Protein AF-A0A3D4TC44-F1 (afdb_monomer_lite)

Secondary structure (DSSP, 8-state):
----PPPHHHHHHHT--TTT-SS-----SS--------

Radius of gyration: 10.61 Å; chains: 1; bounding box: 24×22×24 Å

pLDDT: mean 92.17, std 4.67, range [69.62, 96.19]

Foldseek 3Di:
DDDDDDDPVRCCVQANPVPVDVDGDGRHPDDDDDDDDD

Sequence (38 aa):
MKTVQLTTEAFKQDIFDYTQEKEWKYKGTKPAIIDFYA

Structure (mmCIF, N/CA/C/O backbone):
data_AF-A0A3D4TC44-F1
#
_entry.id   AF-A0A3D4TC44-F1
#
loop_
_atom_site.group_PDB
_atom_site.id
_atom_site.type_symbol
_atom_site.label_atom_id
_atom_site.label_alt_id
_atom_site.label_comp_id
_atom_site.label_asym_id
_atom_site.label_entity_id
_atom_site.label_seq_id
_atom_site.pdbx_PDB_ins_code
_atom_site.Cartn_x
_atom_site.Cartn_y
_atom_site.Cartn_z
_atom_site.occupancy
_atom_site.B_iso_or_equiv
_atom_site.auth_seq_id
_atom_site.auth_comp_id
_atom_site.auth_asym_id
_atom_site.auth_atom_id
_atom_site.pdbx_PDB_model_num
ATOM 1 N N . MET A 1 1 ? 11.834 -10.188 -13.803 1.00 69.62 1 MET A N 1
ATOM 2 C CA . MET A 1 1 ? 10.365 -9.997 -13.785 1.00 69.62 1 MET A CA 1
ATOM 3 C C . MET A 1 1 ? 10.086 -8.545 -14.118 1.00 69.62 1 MET A C 1
ATOM 5 O O . MET A 1 1 ? 10.855 -7.702 -13.679 1.00 69.62 1 MET A O 1
ATOM 9 N N . LYS A 1 2 ? 9.061 -8.253 -14.920 1.00 82.50 2 LYS A N 1
ATOM 10 C CA . LYS A 1 2 ? 8.701 -6.870 -15.256 1.00 82.50 2 LYS A CA 1
ATOM 11 C C . LYS A 1 2 ? 7.781 -6.325 -14.163 1.00 82.50 2 LYS A C 1
ATOM 13 O O . LYS A 1 2 ? 6.771 -6.960 -13.871 1.00 82.50 2 LYS A O 1
ATOM 18 N N . THR A 1 3 ? 8.140 -5.200 -13.555 1.00 86.38 3 THR A N 1
ATOM 19 C CA . THR A 1 3 ? 7.260 -4.477 -12.630 1.00 86.38 3 THR A CA 1
ATOM 20 C C . THR A 1 3 ? 6.214 -3.692 -13.419 1.00 86.38 3 THR A C 1
ATOM 22 O O . THR A 1 3 ? 6.441 -3.301 -14.568 1.00 86.38 3 THR A O 1
ATOM 25 N N . VAL A 1 4 ? 5.039 -3.508 -12.823 1.00 90.94 4 VAL A N 1
ATOM 26 C CA . VAL A 1 4 ? 3.945 -2.720 -13.399 1.00 90.94 4 VAL A CA 1
ATOM 27 C C . VAL A 1 4 ? 3.803 -1.465 -12.555 1.00 90.94 4 VAL A C 1
ATOM 29 O O . VAL A 1 4 ? 3.669 -1.565 -11.337 1.00 90.94 4 VAL A O 1
ATOM 32 N N . GLN A 1 5 ? 3.852 -0.296 -13.193 1.00 92.81 5 GLN A N 1
ATOM 33 C CA . GLN A 1 5 ? 3.560 0.955 -12.501 1.00 92.81 5 GLN A CA 1
ATOM 34 C C . GLN A 1 5 ? 2.057 1.033 -12.247 1.00 92.81 5 GLN A C 1
ATOM 36 O O . GLN A 1 5 ? 1.258 0.932 -13.180 1.00 92.81 5 GLN A O 1
ATOM 41 N N . LEU A 1 6 ? 1.687 1.177 -10.980 1.00 92.69 6 LEU A N 1
ATOM 42 C CA . LEU A 1 6 ? 0.302 1.288 -10.547 1.00 92.69 6 LEU A CA 1
ATOM 43 C C . LEU A 1 6 ? -0.057 2.756 -10.354 1.00 92.69 6 LEU A C 1
ATOM 45 O O . LEU A 1 6 ? 0.681 3.509 -9.720 1.00 92.69 6 LEU A O 1
ATOM 49 N N . THR A 1 7 ? -1.218 3.148 -10.872 1.00 95.50 7 THR A N 1
ATOM 50 C CA . THR A 1 7 ? -1.841 4.417 -10.496 1.00 95.50 7 THR A CA 1
ATOM 51 C C . THR A 1 7 ? -2.527 4.281 -9.139 1.00 95.50 7 THR A C 1
ATOM 53 O O . THR A 1 7 ? -2.810 3.179 -8.658 1.00 95.50 7 THR A O 1
ATOM 56 N N . THR A 1 8 ? -2.852 5.418 -8.531 1.00 94.19 8 THR A N 1
ATOM 57 C CA . THR A 1 8 ? -3.589 5.467 -7.266 1.00 94.19 8 THR A CA 1
ATOM 58 C C . THR A 1 8 ? -4.965 4.800 -7.364 1.00 94.19 8 THR A C 1
ATOM 60 O O . THR A 1 8 ? -5.368 4.117 -6.422 1.00 94.19 8 THR A O 1
ATOM 63 N N . GLU A 1 9 ? -5.688 4.945 -8.485 1.00 95.44 9 GLU A N 1
ATOM 64 C CA . GLU A 1 9 ? -6.943 4.206 -8.698 1.00 95.44 9 GLU A CA 1
ATOM 65 C C . GLU A 1 9 ? -6.716 2.691 -8.724 1.00 95.44 9 GLU A C 1
ATOM 67 O O . GLU A 1 9 ? -7.415 1.962 -8.018 1.00 95.44 9 GLU A O 1
ATOM 72 N N . ALA A 1 10 ? -5.724 2.223 -9.489 1.00 94.19 10 ALA A N 1
ATOM 73 C CA . ALA A 1 10 ? -5.446 0.797 -9.634 1.00 94.19 10 ALA A CA 1
ATOM 74 C C . ALA A 1 10 ? -5.058 0.159 -8.291 1.00 94.19 10 ALA A C 1
ATOM 76 O O . ALA A 1 10 ? -5.536 -0.919 -7.949 1.00 94.19 10 ALA A O 1
ATOM 77 N N . PHE A 1 11 ? -4.274 0.859 -7.463 1.00 94.38 11 PHE A N 1
ATOM 78 C CA . PHE A 1 11 ? -3.948 0.390 -6.116 1.00 94.38 11 PHE A CA 1
ATOM 79 C C . PHE A 1 11 ? -5.202 0.189 -5.249 1.00 94.38 11 PHE A C 1
ATOM 81 O O . PHE A 1 11 ? -5.333 -0.837 -4.583 1.00 94.38 11 PHE A O 1
ATOM 88 N N . LYS A 1 12 ? -6.162 1.122 -5.270 1.00 94.88 12 LYS A N 1
ATOM 89 C CA . LYS A 1 12 ? -7.387 0.994 -4.457 1.00 94.88 12 LYS A CA 1
ATOM 90 C C . LYS A 1 12 ? -8.288 -0.146 -4.920 1.00 94.88 12 LYS A C 1
ATOM 92 O O . LYS A 1 12 ? -8.912 -0.821 -4.093 1.00 94.88 12 LYS A O 1
ATOM 97 N N . GLN A 1 13 ? -8.368 -0.356 -6.230 1.00 94.12 13 GLN A N 1
ATOM 98 C CA . GLN A 1 13 ? -9.194 -1.408 -6.817 1.00 94.12 13 GLN A CA 1
ATOM 99 C C . GLN A 1 13 ? -8.584 -2.794 -6.594 1.00 94.12 13 GLN A C 1
ATOM 101 O O . GLN A 1 13 ? -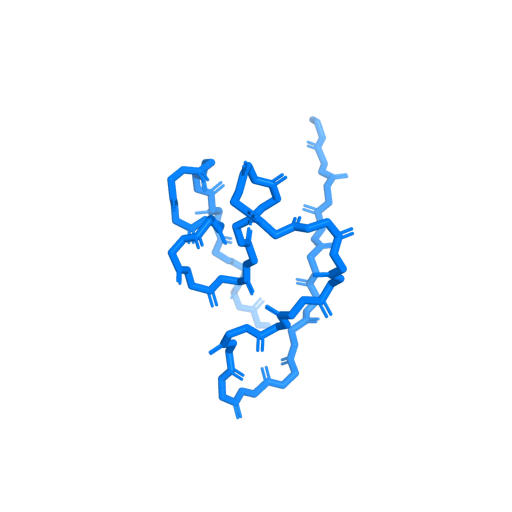9.271 -3.667 -6.063 1.00 94.12 13 GLN A O 1
ATOM 106 N N . ASP A 1 14 ? -7.296 -2.956 -6.898 1.00 93.81 14 ASP A N 1
ATOM 107 C CA . ASP A 1 14 ? -6.663 -4.274 -7.011 1.00 93.81 14 ASP A CA 1
ATOM 108 C C . ASP A 1 14 ? -5.856 -4.685 -5.771 1.00 93.81 14 ASP A C 1
ATOM 110 O O . ASP A 1 14 ? -5.631 -5.876 -5.547 1.00 93.81 14 ASP A O 1
ATOM 114 N N . ILE A 1 15 ? -5.420 -3.723 -4.948 1.00 94.44 15 ILE A N 1
ATOM 115 C CA . ILE A 1 15 ? -4.548 -3.972 -3.790 1.00 94.44 15 ILE A CA 1
ATOM 116 C C . ILE A 1 15 ? -5.281 -3.693 -2.481 1.00 94.44 15 ILE A C 1
ATOM 118 O O . ILE A 1 15 ? -5.532 -4.628 -1.722 1.00 94.44 15 ILE A O 1
ATOM 122 N N . PHE A 1 16 ? -5.616 -2.433 -2.197 1.00 95.69 16 PHE A N 1
ATOM 123 C CA . PHE A 1 16 ? -6.237 -2.027 -0.936 1.00 95.69 16 PHE A CA 1
ATOM 124 C C . PHE A 1 16 ? -6.850 -0.622 -1.020 1.00 95.69 16 PHE A C 1
ATOM 126 O O . PHE A 1 16 ? -6.161 0.342 -1.358 1.00 95.69 16 PHE A O 1
ATOM 133 N N . ASP A 1 17 ? -8.127 -0.484 -0.645 1.00 96.19 17 ASP A N 1
ATOM 134 C CA . ASP A 1 17 ? -8.800 0.819 -0.577 1.00 96.19 17 ASP A CA 1
ATOM 135 C C . ASP A 1 17 ? -8.727 1.414 0.834 1.00 96.19 17 ASP A C 1
ATOM 137 O O . ASP A 1 17 ? -9.616 1.229 1.666 1.00 96.19 17 ASP A O 1
ATOM 141 N N . TYR A 1 18 ? -7.666 2.183 1.066 1.00 94.38 18 TYR A N 1
ATOM 142 C CA . TYR A 1 18 ? -7.409 2.889 2.323 1.00 94.38 18 TYR A CA 1
ATOM 143 C C . TYR A 1 18 ? -8.399 4.028 2.628 1.00 94.38 18 TYR A C 1
ATOM 145 O O . TYR A 1 18 ? -8.315 4.637 3.692 1.00 94.38 18 TYR A O 1
ATOM 153 N N . THR A 1 19 ? -9.298 4.379 1.699 1.00 94.56 19 THR A N 1
ATOM 154 C CA . THR A 1 19 ? -10.298 5.441 1.917 1.00 94.56 19 THR A CA 1
ATOM 155 C C . THR A 1 19 ? -11.592 4.907 2.516 1.00 94.56 19 THR A C 1
ATOM 157 O O . THR A 1 19 ? -12.301 5.642 3.200 1.00 94.56 19 THR A O 1
ATOM 160 N N . GLN A 1 20 ? -11.886 3.631 2.273 1.00 93.75 20 GLN A N 1
ATOM 161 C CA . GLN A 1 20 ? -13.082 2.959 2.772 1.00 93.75 20 GLN A CA 1
ATOM 162 C C . GLN A 1 20 ? -12.781 2.117 4.010 1.00 93.75 20 GLN A C 1
ATOM 164 O O . GLN A 1 20 ? -13.584 2.077 4.939 1.00 93.75 20 GLN A O 1
ATOM 169 N N . GLU A 1 21 ? -11.615 1.475 4.035 1.00 93.69 21 GLU A N 1
ATOM 170 C CA . GLU A 1 21 ? -11.240 0.518 5.067 1.00 93.69 21 GLU A CA 1
ATOM 171 C C . GLU A 1 21 ? -10.135 1.098 5.955 1.00 93.69 21 GLU A C 1
ATOM 173 O O 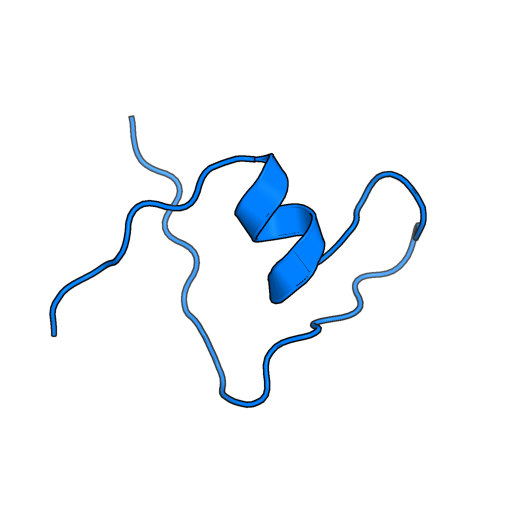. GLU A 1 21 ? -9.128 1.618 5.471 1.00 93.69 21 GLU A O 1
ATOM 178 N N . LYS A 1 22 ? -10.308 0.991 7.277 1.00 92.50 22 LYS A N 1
ATOM 179 C CA . LYS A 1 22 ? -9.281 1.402 8.252 1.00 92.50 22 LYS A CA 1
ATOM 180 C C . LYS A 1 22 ? -8.236 0.319 8.502 1.00 92.50 22 LYS A C 1
ATOM 182 O O . LYS A 1 22 ? -7.118 0.633 8.900 1.00 92.50 22 LYS A O 1
ATOM 187 N N . GLU A 1 23 ? -8.601 -0.939 8.287 1.00 94.94 23 GLU A N 1
ATOM 188 C CA . GLU A 1 23 ? -7.717 -2.087 8.459 1.00 94.94 23 GLU A CA 1
ATOM 189 C C . GLU A 1 23 ? -7.252 -2.605 7.102 1.00 94.94 23 GLU A C 1
ATOM 191 O O . GLU A 1 23 ? -8.009 -2.620 6.132 1.00 94.94 23 GLU A O 1
A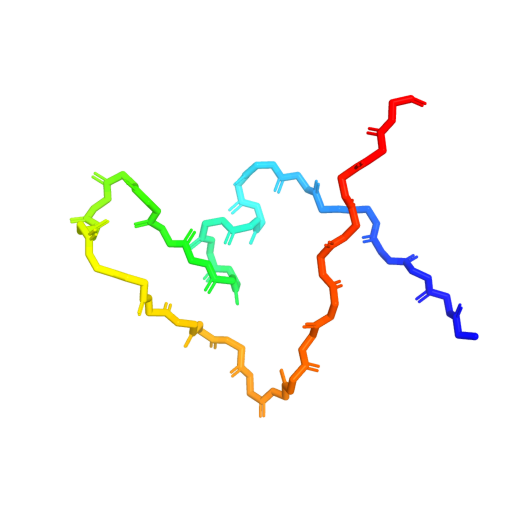TOM 196 N N . TRP A 1 24 ? -5.993 -3.038 7.031 1.00 92.38 24 TRP A N 1
ATOM 197 C CA . TRP A 1 24 ? -5.409 -3.533 5.791 1.00 92.38 24 TRP A CA 1
ATOM 198 C C . TRP A 1 24 ? -6.109 -4.809 5.312 1.00 92.38 24 TRP A C 1
ATOM 200 O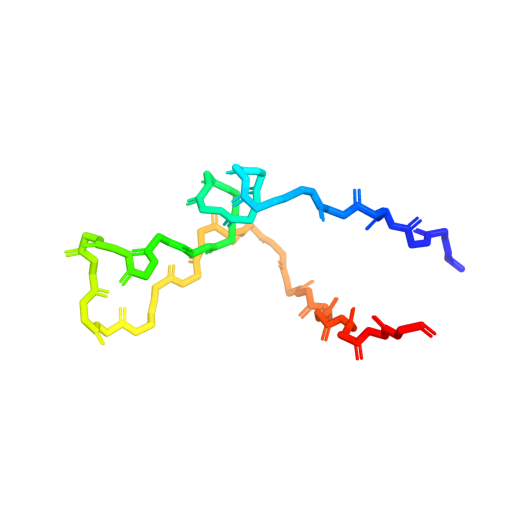 O . TRP A 1 24 ? -6.069 -5.847 5.974 1.00 92.38 24 TRP A O 1
ATOM 210 N N . LYS A 1 25 ? -6.683 -4.745 4.109 1.00 92.56 25 LYS A N 1
ATOM 211 C CA . LYS A 1 25 ? -7.349 -5.871 3.450 1.00 92.56 25 LYS A CA 1
ATOM 212 C C . LYS A 1 25 ? -6.842 -6.024 2.024 1.00 92.56 25 LYS A C 1
ATOM 214 O O . LYS A 1 25 ? -7.342 -5.382 1.102 1.00 92.56 25 LYS A O 1
ATOM 219 N N . TYR A 1 26 ? -5.846 -6.888 1.858 1.00 94.38 26 TYR A N 1
ATOM 220 C CA . TYR A 1 26 ? -5.272 -7.179 0.550 1.00 94.38 26 TYR A CA 1
ATOM 221 C C . TYR A 1 26 ? -6.299 -7.861 -0.367 1.00 94.38 26 TYR A C 1
ATOM 223 O O . TYR A 1 26 ? -6.876 -8.885 -0.002 1.00 94.38 26 TYR A O 1
ATOM 231 N N . LYS A 1 27 ? -6.522 -7.288 -1.553 1.00 92.88 27 LYS A N 1
ATOM 232 C CA . LYS A 1 27 ? -7.505 -7.755 -2.545 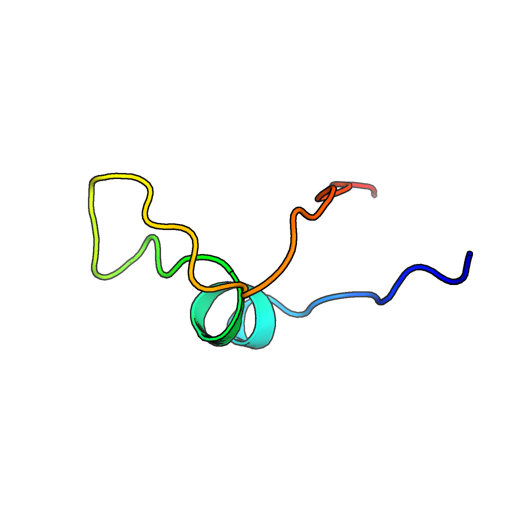1.00 92.88 27 LYS A CA 1
ATOM 233 C C . LYS A 1 27 ? -6.917 -8.689 -3.611 1.00 92.88 27 LYS A C 1
ATOM 235 O O . LYS A 1 27 ? -7.670 -9.332 -4.339 1.00 92.88 27 LYS A O 1
ATOM 240 N N . GLY A 1 28 ? -5.592 -8.788 -3.708 1.00 91.06 28 GLY A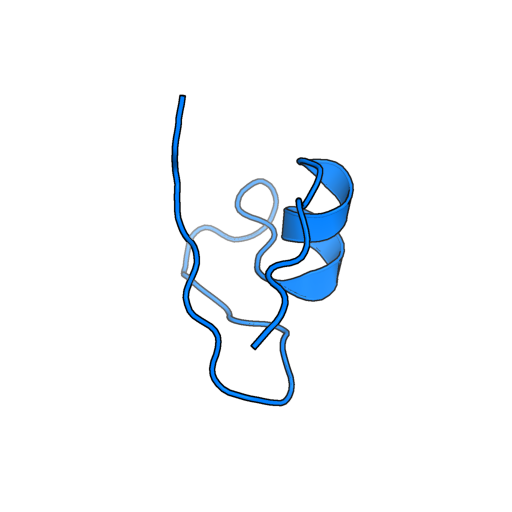 N 1
ATOM 241 C CA . GLY A 1 28 ? -4.932 -9.605 -4.723 1.00 91.06 28 GLY A CA 1
ATOM 242 C C . GLY A 1 28 ? -5.003 -11.110 -4.441 1.00 91.06 28 GLY A C 1
ATOM 243 O O . GLY A 1 28 ? -5.036 -11.563 -3.300 1.00 91.06 28 GLY A O 1
ATOM 244 N N . THR A 1 29 ? -4.966 -11.912 -5.504 1.00 94.00 29 THR A N 1
ATOM 245 C CA . THR A 1 29 ? -5.016 -13.387 -5.425 1.00 94.00 29 THR A CA 1
ATOM 246 C C . THR A 1 29 ? -3.652 -14.042 -5.207 1.00 94.00 29 THR A C 1
ATOM 248 O O . THR A 1 29 ? -3.570 -15.230 -4.901 1.00 94.00 29 THR A O 1
ATOM 251 N N . LYS A 1 30 ? -2.566 -13.284 -5.381 1.00 91.88 30 LYS A N 1
ATOM 252 C CA . LYS A 1 30 ? -1.180 -13.728 -5.192 1.00 91.88 30 LYS A CA 1
ATOM 253 C C . LYS A 1 30 ? -0.433 -12.712 -4.335 1.00 91.88 30 LYS A C 1
ATOM 255 O O . LYS A 1 30 ? -0.780 -11.534 -4.412 1.00 91.88 30 LYS A O 1
ATOM 260 N N . PRO A 1 31 ? 0.599 -13.111 -3.576 1.00 93.69 31 PRO A N 1
ATOM 261 C CA . PRO A 1 31 ? 1.471 -12.160 -2.895 1.00 93.69 31 PRO A CA 1
ATOM 262 C C . PRO A 1 31 ? 2.079 -11.161 -3.885 1.00 93.69 31 PRO A C 1
ATOM 264 O O . PRO A 1 31 ? 2.440 -11.536 -5.002 1.00 93.69 31 PRO A O 1
ATOM 267 N N . ALA A 1 32 ? 2.204 -9.906 -3.466 1.00 92.75 32 ALA A N 1
ATOM 268 C CA . ALA A 1 32 ? 2.799 -8.840 -4.259 1.00 92.75 32 ALA A CA 1
ATOM 269 C C . ALA A 1 32 ? 3.804 -8.042 -3.423 1.00 92.75 32 ALA A C 1
ATOM 271 O O . ALA A 1 32 ? 3.680 -7.951 -2.202 1.00 92.75 32 ALA A O 1
ATOM 272 N N . ILE A 1 33 ? 4.787 -7.457 -4.106 1.00 93.19 33 ILE A N 1
ATOM 273 C CA . ILE A 1 33 ? 5.708 -6.470 -3.544 1.00 93.19 33 ILE A CA 1
ATOM 274 C C . ILE A 1 33 ? 5.283 -5.114 -4.097 1.00 93.19 33 ILE A C 1
ATOM 276 O O . ILE A 1 33 ? 5.159 -4.962 -5.313 1.00 93.19 33 ILE A O 1
ATOM 280 N N . ILE A 1 34 ? 5.047 -4.154 -3.206 1.00 93.25 34 ILE A N 1
ATOM 281 C CA . ILE A 1 34 ? 4.738 -2.772 -3.569 1.00 93.25 34 ILE A CA 1
ATOM 282 C C . ILE A 1 34 ? 6.004 -1.949 -3.357 1.00 93.25 34 ILE A C 1
ATOM 284 O O . ILE A 1 34 ? 6.482 -1.832 -2.231 1.00 93.25 34 ILE A O 1
ATOM 288 N N . ASP A 1 35 ? 6.546 -1.424 -4.451 1.00 93.50 35 ASP A N 1
ATOM 289 C CA . ASP A 1 35 ? 7.748 -0.595 -4.458 1.00 93.50 35 ASP A CA 1
ATOM 290 C C . ASP A 1 35 ? 7.354 0.875 -4.631 1.00 93.50 35 ASP A C 1
ATOM 292 O O . ASP A 1 35 ? 6.815 1.265 -5.671 1.00 93.50 35 ASP A O 1
ATOM 296 N N . PHE A 1 36 ? 7.576 1.674 -3.588 1.00 91.75 36 PHE A N 1
ATOM 297 C CA . PHE A 1 36 ? 7.352 3.115 -3.613 1.00 91.75 36 PHE A CA 1
ATOM 298 C C . PHE A 1 36 ? 8.672 3.802 -3.958 1.00 91.75 36 PHE A C 1
ATOM 300 O O . PHE A 1 36 ? 9.552 3.927 -3.107 1.00 91.75 36 PHE A O 1
ATOM 307 N N . TYR A 1 37 ? 8.793 4.256 -5.202 1.00 89.00 37 TYR A N 1
ATOM 308 C CA . TYR A 1 37 ? 9.975 4.938 -5.721 1.00 89.00 37 TYR A CA 1
ATOM 309 C C . TYR A 1 37 ? 9.625 6.362 -6.185 1.00 89.00 37 TYR A C 1
ATOM 311 O O . TYR A 1 37 ? 8.447 6.695 -6.347 1.00 89.00 37 TYR A O 1
ATOM 319 N N . ALA A 1 38 ? 10.647 7.199 -6.374 1.00 84.56 38 ALA A N 1
ATOM 320 C CA . ALA A 1 38 ? 10.541 8.577 -6.857 1.00 84.56 38 ALA A CA 1
ATOM 321 C C . ALA A 1 38 ? 11.487 8.809 -8.039 1.00 84.56 38 ALA A C 1
ATOM 323 O O . ALA A 1 38 ? 12.589 8.212 -8.024 1.00 84.56 38 ALA A O 1
#